Protein AF-A0A958GBG5-F1 (afdb_monomer_lite)

Sequence (112 aa):
MSASTAQRAGSALFWKGLQHAGVKAIFFLRLLVLARLLTPDDFGLLAISMVALGILSQVTDFGLVPALVQRADVNEPHYHSAWTLGVLRAMAISAVVFLGAPLIAWAFEEPR

Foldseek 3Di:
DPDPVVVVVVVVVVVVVVVVVVVVVVVVVVVVVCVVVDDPVCVLVVVLVVVVVVVLVVVLPPCLVVVQVPDPDDDPVSVVVSVVVSVVSVVVSVVCCVVCVVVSCVVSVNVD

Structure (mmCIF, N/CA/C/O backbone):
data_AF-A0A958GBG5-F1
#
_entry.id   AF-A0A958GBG5-F1
#
loop_
_atom_site.group_PDB
_atom_site.id
_atom_site.type_symbol
_atom_site.label_atom_id
_atom_site.label_alt_id
_atom_site.label_comp_id
_atom_site.label_asym_id
_atom_site.label_entity_id
_atom_site.label_seq_id
_atom_site.pdbx_PDB_ins_code
_atom_site.Cartn_x
_atom_site.Cartn_y
_atom_site.Cartn_z
_atom_site.occupancy
_atom_site.B_iso_or_equiv
_atom_site.auth_seq_id
_atom_site.auth_comp_id
_atom_site.auth_asym_id
_atom_site.auth_atom_id
_atom_site.pdbx_PDB_model_num
ATOM 1 N N . MET A 1 1 ? -19.377 23.343 25.371 1.00 51.84 1 MET A N 1
ATOM 2 C CA . MET A 1 1 ? -19.273 22.169 24.472 1.00 51.84 1 MET A CA 1
ATOM 3 C C . MET A 1 1 ? -18.556 22.522 23.150 1.00 51.84 1 MET A C 1
ATOM 5 O O . MET A 1 1 ? -19.125 22.298 22.094 1.00 51.84 1 MET A O 1
ATOM 9 N N . SER A 1 2 ? -17.320 23.055 23.151 1.00 51.69 2 SER A N 1
ATOM 10 C CA . SER A 1 2 ? -16.654 23.446 21.876 1.00 51.69 2 SER A CA 1
ATOM 11 C C . SER A 1 2 ? -15.113 23.420 21.834 1.00 51.69 2 SER A C 1
ATOM 13 O O . SER A 1 2 ? -14.557 23.573 20.753 1.00 51.69 2 SER A O 1
ATOM 15 N N . ALA A 1 3 ? -14.395 23.175 22.940 1.00 56.66 3 ALA A N 1
ATOM 16 C CA . ALA A 1 3 ? -12.922 23.190 22.923 1.00 56.66 3 ALA A CA 1
ATOM 17 C C . ALA A 1 3 ? -12.269 21.819 22.623 1.00 56.66 3 ALA A C 1
ATOM 19 O O . ALA A 1 3 ? -11.213 21.762 22.000 1.00 56.66 3 ALA A O 1
ATOM 20 N N . SER A 1 4 ? -12.890 20.696 23.012 1.00 64.31 4 SER A N 1
ATOM 21 C CA . SER A 1 4 ? -12.238 19.374 22.943 1.00 64.31 4 SER A CA 1
ATOM 22 C C . SER A 1 4 ? -12.321 18.687 21.575 1.00 64.31 4 SER A C 1
ATOM 24 O O . SER A 1 4 ? -11.402 17.960 21.206 1.00 64.31 4 SER A O 1
ATOM 26 N N . THR A 1 5 ? -13.385 18.904 20.799 1.00 66.38 5 THR A N 1
ATOM 27 C CA . THR A 1 5 ? -13.561 18.292 19.470 1.00 66.38 5 THR A CA 1
ATOM 28 C C . THR A 1 5 ? -12.707 18.974 18.407 1.00 66.38 5 THR A C 1
ATOM 30 O O . THR A 1 5 ? -12.090 18.278 17.608 1.00 66.38 5 THR A O 1
ATOM 33 N N . ALA A 1 6 ? -12.584 20.306 18.439 1.00 71.88 6 ALA A N 1
ATOM 34 C CA . ALA A 1 6 ? -11.707 21.056 17.536 1.00 71.88 6 ALA A CA 1
ATOM 35 C C . ALA A 1 6 ? -10.223 20.711 17.756 1.00 71.88 6 ALA A C 1
ATOM 37 O O . ALA A 1 6 ? -9.485 20.480 16.799 1.00 71.88 6 ALA A O 1
ATOM 38 N N . GLN A 1 7 ? -9.797 20.584 19.017 1.00 75.56 7 GLN A N 1
ATOM 39 C CA . GLN A 1 7 ? -8.418 20.225 19.354 1.00 75.56 7 GLN A CA 1
ATOM 40 C C . GLN A 1 7 ? -8.093 18.756 19.020 1.00 75.56 7 GLN A C 1
ATOM 42 O O . GLN A 1 7 ? -7.006 18.470 18.519 1.00 75.56 7 GLN A O 1
ATOM 47 N N . ARG A 1 8 ? -9.048 17.829 19.216 1.00 70.88 8 ARG A N 1
ATOM 48 C CA . ARG A 1 8 ? -8.923 16.414 18.802 1.00 70.88 8 ARG A CA 1
ATOM 49 C C . ARG A 1 8 ? -8.968 16.228 17.285 1.00 70.88 8 ARG A C 1
ATOM 51 O O . ARG A 1 8 ? -8.267 15.370 16.761 1.00 70.88 8 ARG A O 1
ATOM 58 N N . ALA A 1 9 ? -9.757 17.030 16.573 1.00 80.19 9 ALA A N 1
ATOM 59 C CA . ALA A 1 9 ? -9.755 17.041 15.114 1.00 80.19 9 ALA A CA 1
ATOM 60 C C . ALA A 1 9 ? -8.401 17.533 14.585 1.00 80.19 9 ALA A C 1
ATOM 62 O O . ALA A 1 9 ? -7.811 16.875 13.734 1.00 80.19 9 ALA A O 1
ATOM 63 N N . GLY A 1 10 ? -7.864 18.622 15.148 1.00 86.31 10 GLY A N 1
ATOM 64 C CA . GLY A 1 10 ? -6.546 19.146 14.789 1.00 86.31 10 GLY A CA 1
ATOM 65 C C . GLY A 1 10 ? -5.421 18.129 14.992 1.00 86.31 10 GLY A C 1
ATOM 66 O O . GLY A 1 10 ? -4.611 17.928 14.089 1.00 86.31 10 GLY A O 1
ATOM 67 N N . SER A 1 11 ? -5.400 17.424 16.128 1.00 85.94 11 SER A N 1
ATOM 68 C CA . SER A 1 11 ? -4.395 16.384 16.371 1.00 85.94 11 SER A CA 1
ATOM 69 C C . SER A 1 11 ? -4.576 15.162 15.464 1.00 85.94 11 SER A C 1
ATOM 71 O O . SER A 1 11 ? -3.587 14.646 14.954 1.00 85.94 11 SER A O 1
ATOM 73 N N . ALA A 1 12 ? -5.808 14.724 15.184 1.00 84.75 12 ALA A N 1
ATOM 74 C CA . ALA A 1 12 ? -6.071 13.625 14.251 1.00 84.75 12 ALA A CA 1
ATOM 75 C C . ALA A 1 12 ? -5.656 13.961 12.805 1.00 84.75 12 ALA A C 1
ATOM 77 O O . ALA A 1 12 ? -5.070 13.125 12.114 1.00 84.75 12 ALA A O 1
ATOM 78 N N . LEU A 1 13 ? -5.918 15.191 12.355 1.00 90.50 13 LEU A N 1
ATOM 79 C CA . LEU A 1 13 ? -5.459 15.714 11.066 1.00 90.50 13 LEU A CA 1
ATOM 80 C C . LEU A 1 13 ? -3.934 15.804 11.010 1.00 90.50 13 LEU A C 1
ATOM 82 O O . LEU A 1 13 ? -3.344 15.386 10.015 1.00 90.50 13 LEU A O 1
ATOM 86 N N . PHE A 1 14 ? -3.297 16.280 12.081 1.00 93.50 14 PHE A N 1
ATOM 87 C CA . PHE A 1 14 ? -1.842 16.309 12.192 1.00 93.50 14 PHE A CA 1
ATOM 88 C C . PHE A 1 14 ? -1.243 14.901 12.094 1.00 93.50 14 PHE A C 1
ATOM 90 O O . PHE A 1 14 ? -0.346 14.683 11.284 1.00 93.50 14 PHE A O 1
ATOM 97 N N . TRP A 1 15 ? -1.781 13.925 12.832 1.00 92.12 15 TRP A N 1
ATOM 98 C CA . TRP A 1 15 ? -1.322 12.533 12.778 1.00 92.12 15 TRP A CA 1
ATOM 99 C C . TRP A 1 15 ? -1.495 11.909 11.397 1.00 92.12 15 TRP A C 1
ATOM 101 O O . TRP A 1 15 ? -0.563 11.298 10.877 1.00 92.12 15 TRP A O 1
ATOM 111 N N . LYS A 1 16 ? -2.656 12.103 10.763 1.00 90.94 16 LYS A N 1
ATOM 112 C CA . LYS A 1 16 ? -2.900 11.616 9.402 1.00 90.94 16 LYS A CA 1
ATOM 113 C C . LYS A 1 16 ? -1.960 12.291 8.395 1.00 90.94 16 LYS A C 1
ATOM 115 O O . LYS A 1 16 ? -1.409 11.619 7.527 1.00 90.94 16 LYS A O 1
ATOM 120 N N . GLY A 1 17 ? -1.729 13.595 8.537 1.00 94.62 17 GLY A N 1
ATOM 121 C CA . GLY A 1 17 ? -0.780 14.353 7.723 1.00 94.62 17 GLY A CA 1
ATOM 122 C C . GLY A 1 17 ? 0.652 13.844 7.874 1.00 94.62 17 GLY A C 1
ATOM 123 O O . GLY A 1 17 ? 1.309 13.576 6.872 1.00 94.62 17 GLY A O 1
ATOM 124 N N . LEU A 1 18 ? 1.106 13.633 9.111 1.00 96.38 18 LEU A N 1
ATOM 125 C CA . LEU A 1 18 ? 2.434 13.105 9.418 1.00 96.38 18 LEU A CA 1
ATOM 126 C C . LEU A 1 18 ? 2.620 11.685 8.871 1.00 96.38 18 LEU A C 1
ATOM 128 O O . LEU A 1 18 ? 3.639 11.400 8.246 1.00 96.38 18 LEU A O 1
ATOM 132 N N . GLN A 1 19 ? 1.617 10.818 9.031 1.00 94.75 19 GLN A N 1
ATOM 133 C CA . GLN A 1 19 ? 1.621 9.476 8.451 1.00 94.75 19 GLN A CA 1
ATOM 134 C C . GLN A 1 19 ? 1.741 9.536 6.923 1.00 94.75 19 GLN A C 1
ATOM 136 O O . GLN A 1 19 ? 2.611 8.883 6.347 1.00 94.75 19 GLN A O 1
ATOM 141 N N . HIS A 1 20 ? 0.904 10.332 6.250 1.00 94.44 20 HIS A N 1
ATOM 142 C CA . HIS A 1 20 ? 0.965 10.459 4.793 1.00 94.44 20 HIS A CA 1
ATOM 143 C C . HIS A 1 20 ? 2.286 11.065 4.313 1.00 94.44 20 HIS A C 1
ATOM 145 O O . HIS A 1 20 ? 2.831 10.601 3.313 1.00 94.44 20 HIS A O 1
ATOM 151 N N . ALA A 1 21 ? 2.815 12.068 5.015 1.00 96.31 21 ALA A N 1
ATOM 152 C CA . ALA A 1 21 ? 4.114 12.655 4.712 1.00 96.31 21 ALA A CA 1
ATOM 153 C C . ALA A 1 21 ? 5.234 11.617 4.851 1.00 96.31 21 ALA A C 1
ATOM 155 O O . ALA A 1 21 ? 6.060 11.500 3.951 1.00 96.31 21 ALA A O 1
ATOM 156 N N . GLY A 1 22 ? 5.212 10.809 5.915 1.00 97.12 22 GLY A N 1
ATOM 157 C CA . GLY A 1 22 ? 6.164 9.719 6.130 1.00 97.12 22 GLY A CA 1
ATOM 158 C C . GLY A 1 22 ? 6.128 8.678 5.011 1.00 97.12 22 GLY A C 1
ATOM 159 O O . GLY A 1 22 ? 7.166 8.361 4.433 1.00 97.12 22 GLY A O 1
ATOM 160 N N . VAL A 1 23 ? 4.937 8.205 4.629 1.00 94.81 23 VAL A N 1
ATOM 161 C CA . VAL A 1 23 ? 4.792 7.245 3.518 1.00 94.81 23 VAL A CA 1
ATOM 162 C C . VAL A 1 23 ? 5.302 7.839 2.202 1.00 94.81 23 VAL A C 1
ATOM 164 O O . VAL A 1 23 ? 6.033 7.172 1.470 1.00 94.81 23 VAL A O 1
ATOM 167 N N . LYS A 1 24 ? 4.975 9.103 1.903 1.00 94.19 24 LYS A N 1
ATOM 168 C CA . LYS A 1 24 ? 5.453 9.783 0.689 1.00 94.19 24 LYS A CA 1
ATOM 169 C C . LYS A 1 24 ? 6.965 10.008 0.696 1.00 94.19 24 LYS A C 1
ATOM 171 O O . LYS A 1 24 ? 7.594 9.839 -0.343 1.00 94.19 24 LYS A O 1
ATOM 176 N N . ALA A 1 25 ? 7.550 10.346 1.842 1.00 97.00 25 ALA A N 1
ATOM 177 C CA . ALA A 1 25 ? 8.994 10.499 1.983 1.00 97.00 25 ALA A CA 1
ATOM 178 C C . ALA A 1 25 ? 9.715 9.173 1.706 1.00 97.00 25 ALA A C 1
ATOM 180 O O . ALA A 1 25 ? 10.657 9.141 0.920 1.00 97.00 25 ALA A O 1
ATOM 181 N N . ILE A 1 26 ? 9.220 8.065 2.268 1.00 96.12 26 ILE A N 1
ATOM 182 C CA . ILE A 1 26 ? 9.756 6.724 1.995 1.00 96.12 26 ILE A CA 1
ATOM 183 C C . ILE A 1 26 ? 9.620 6.378 0.508 1.00 96.12 26 ILE A C 1
ATOM 185 O O . ILE A 1 26 ? 10.572 5.886 -0.092 1.00 96.12 26 ILE A O 1
ATOM 189 N N . PHE A 1 27 ? 8.468 6.659 -0.107 1.00 91.50 27 PHE A N 1
ATOM 190 C CA . PHE A 1 27 ? 8.260 6.434 -1.539 1.00 91.50 27 PHE A CA 1
ATOM 191 C C . PHE A 1 27 ? 9.255 7.222 -2.402 1.00 91.50 27 PHE A C 1
ATOM 193 O O . PHE A 1 27 ? 9.862 6.662 -3.312 1.00 91.50 27 PHE A O 1
ATOM 200 N N . PHE A 1 28 ? 9.471 8.499 -2.084 1.00 94.31 28 PHE A N 1
ATOM 201 C CA . PHE A 1 28 ? 10.429 9.349 -2.784 1.00 94.31 28 PHE A CA 1
ATOM 202 C C . PHE A 1 28 ? 11.867 8.835 -2.644 1.00 94.31 28 PHE A C 1
ATOM 204 O O . PHE A 1 28 ? 12.584 8.723 -3.637 1.00 94.31 28 PHE A O 1
ATOM 211 N N . LEU A 1 29 ? 12.274 8.444 -1.434 1.00 96.31 29 LEU A N 1
ATOM 212 C CA . LEU A 1 29 ? 13.581 7.825 -1.200 1.00 96.31 29 LEU A CA 1
ATOM 213 C C . LEU A 1 29 ? 13.735 6.526 -1.996 1.00 96.31 29 LEU A C 1
ATOM 215 O O . LEU A 1 29 ? 14.777 6.30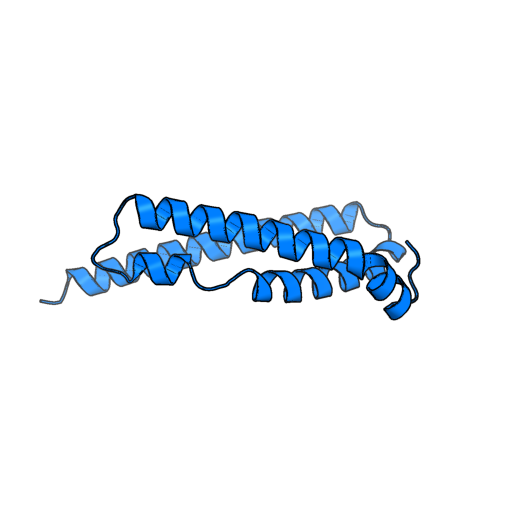3 -2.609 1.00 96.31 29 LEU A O 1
ATOM 219 N N . ARG A 1 30 ? 12.689 5.694 -2.039 1.00 91.94 30 ARG A N 1
ATOM 220 C CA . ARG A 1 30 ? 12.678 4.459 -2.829 1.00 91.94 30 ARG A CA 1
ATOM 221 C C . ARG A 1 30 ? 12.895 4.752 -4.311 1.00 91.94 30 ARG A C 1
ATOM 223 O O . ARG A 1 30 ? 13.700 4.068 -4.929 1.00 91.94 30 ARG A O 1
ATOM 230 N N . LEU A 1 31 ? 12.248 5.785 -4.854 1.00 89.38 31 LEU A N 1
ATOM 231 C CA . LEU A 1 31 ? 12.424 6.203 -6.246 1.00 89.38 31 LEU A CA 1
ATOM 232 C C . LEU A 1 31 ? 13.856 6.678 -6.533 1.00 89.38 31 LEU A C 1
ATOM 234 O O . LEU A 1 31 ? 14.411 6.306 -7.559 1.00 89.38 31 LEU A O 1
ATOM 238 N N . LEU A 1 32 ? 14.477 7.441 -5.627 1.00 92.50 32 LEU A N 1
ATOM 239 C CA . LEU A 1 32 ? 15.874 7.877 -5.774 1.00 92.50 32 LEU A CA 1
ATOM 240 C C . LEU A 1 32 ? 16.856 6.702 -5.783 1.00 92.50 32 LEU A C 1
ATOM 242 O O . LEU A 1 32 ? 17.785 6.681 -6.590 1.00 92.50 32 LEU A O 1
ATOM 246 N N . VAL A 1 33 ? 16.652 5.727 -4.893 1.00 93.56 33 VAL A N 1
ATOM 247 C CA . VAL A 1 33 ? 17.461 4.501 -4.864 1.00 93.56 33 VAL A CA 1
ATOM 248 C C . VAL A 1 33 ? 17.294 3.740 -6.174 1.00 93.56 33 VAL A C 1
ATOM 250 O O . VAL A 1 33 ? 18.284 3.361 -6.790 1.00 93.56 33 VAL A O 1
ATOM 253 N N . LEU A 1 34 ? 16.053 3.569 -6.630 1.00 89.94 34 LEU A N 1
ATOM 254 C CA . LEU A 1 34 ? 15.745 2.853 -7.863 1.00 89.94 34 LEU A CA 1
ATOM 255 C C . LEU A 1 34 ? 16.341 3.559 -9.084 1.00 89.94 34 LEU A C 1
ATOM 257 O O . LEU A 1 34 ? 16.962 2.910 -9.911 1.00 89.94 34 LEU A O 1
ATOM 261 N N . ALA A 1 35 ? 16.278 4.888 -9.143 1.00 88.94 35 ALA A N 1
ATOM 262 C CA . ALA A 1 35 ? 16.868 5.670 -10.225 1.00 88.94 35 ALA A CA 1
ATOM 263 C C . ALA A 1 35 ? 18.400 5.559 -10.317 1.00 88.94 35 ALA A C 1
ATOM 265 O O . ALA A 1 35 ? 18.968 5.790 -11.379 1.00 88.94 35 ALA A O 1
ATOM 266 N N . ARG A 1 36 ? 19.077 5.221 -9.211 1.00 92.25 36 ARG A N 1
ATOM 267 C CA . ARG A 1 36 ? 20.519 4.925 -9.185 1.00 92.25 36 ARG A CA 1
ATOM 268 C C . ARG A 1 36 ? 20.840 3.479 -9.563 1.00 92.25 36 ARG A C 1
ATOM 270 O O . ARG A 1 36 ? 21.953 3.229 -10.013 1.00 92.25 36 ARG A O 1
ATOM 277 N N . LEU A 1 37 ? 19.927 2.548 -9.288 1.00 89.50 37 LEU A N 1
ATOM 278 C CA . LEU A 1 37 ? 20.152 1.108 -9.428 1.00 89.50 37 LEU A CA 1
ATOM 279 C C . LEU A 1 37 ? 19.700 0.562 -10.786 1.00 89.50 37 LEU A C 1
ATOM 281 O O . LEU A 1 37 ? 20.309 -0.377 -11.286 1.00 89.50 37 LEU A O 1
ATOM 285 N N . LEU A 1 38 ? 18.626 1.121 -11.346 1.00 86.88 38 LEU A N 1
ATOM 286 C CA . LEU A 1 38 ? 18.044 0.680 -12.609 1.00 86.88 38 LEU A CA 1
ATOM 287 C C . LEU A 1 38 ? 18.806 1.256 -13.792 1.00 86.88 38 LEU A C 1
ATOM 289 O O . LEU A 1 38 ? 19.217 2.420 -13.794 1.00 86.88 38 LEU A O 1
ATOM 293 N N . THR A 1 39 ? 18.922 0.440 -14.830 1.00 84.94 39 THR A N 1
ATOM 294 C CA . THR A 1 39 ? 19.334 0.917 -16.144 1.00 84.94 39 THR A CA 1
ATOM 295 C C . THR A 1 39 ? 18.156 1.615 -16.839 1.00 84.94 39 THR A C 1
ATOM 297 O O . THR A 1 39 ? 17.003 1.378 -16.468 1.00 84.94 39 THR A O 1
ATOM 300 N N . PRO A 1 40 ? 18.399 2.488 -17.839 1.00 78.38 40 PRO A N 1
ATOM 301 C CA . PRO A 1 40 ? 17.333 3.145 -18.601 1.00 78.38 40 PRO A CA 1
ATOM 302 C C . PRO A 1 40 ? 16.284 2.171 -19.160 1.00 78.38 40 PRO A C 1
ATOM 304 O O . PRO A 1 40 ? 15.104 2.513 -19.208 1.00 78.38 40 PRO A O 1
ATOM 307 N N . ASP A 1 41 ? 16.705 0.952 -19.502 1.00 81.75 41 ASP A N 1
ATOM 308 C CA . ASP A 1 41 ? 15.853 -0.084 -20.089 1.00 81.75 41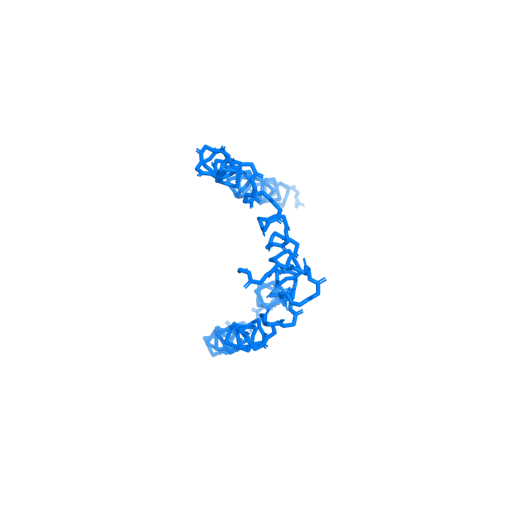 ASP A CA 1
ATOM 309 C C . ASP A 1 41 ? 14.883 -0.707 -19.062 1.00 81.75 41 ASP A C 1
ATOM 311 O O . ASP A 1 41 ? 13.778 -1.116 -19.413 1.00 81.75 41 ASP A O 1
ATOM 315 N N . ASP A 1 42 ? 15.226 -0.699 -17.768 1.00 86.56 42 ASP A N 1
ATOM 316 C CA . A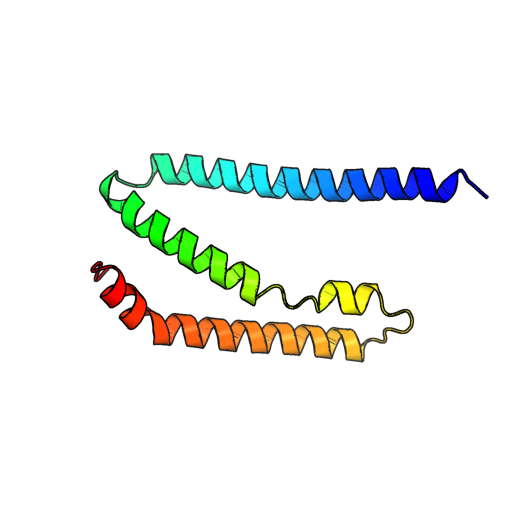SP A 1 42 ? 14.402 -1.294 -16.702 1.00 86.56 42 ASP A CA 1
ATOM 317 C C . ASP A 1 42 ? 13.210 -0.408 -16.287 1.00 86.56 42 ASP A C 1
ATOM 319 O O . ASP A 1 42 ? 12.290 -0.853 -15.591 1.00 86.56 42 ASP A O 1
ATOM 323 N N . PHE A 1 43 ? 13.196 0.865 -16.696 1.00 82.81 43 PHE A N 1
ATOM 324 C CA . PHE A 1 43 ? 12.132 1.802 -16.320 1.00 82.81 43 PHE A CA 1
ATOM 325 C C . PHE A 1 43 ? 10.780 1.464 -16.959 1.00 82.81 43 PHE A C 1
ATOM 327 O O . PHE A 1 43 ? 9.744 1.763 -16.359 1.00 82.81 43 PHE A O 1
ATOM 334 N N . GLY A 1 44 ? 10.774 0.816 -18.130 1.00 83.38 44 GLY A N 1
ATOM 335 C CA . GLY A 1 44 ? 9.549 0.328 -18.770 1.00 83.38 44 GLY A CA 1
ATOM 336 C C . GLY A 1 44 ? 8.855 -0.736 -17.918 1.00 83.38 44 GLY A C 1
ATOM 337 O O . GLY A 1 44 ? 7.691 -0.580 -17.541 1.00 83.38 44 GLY A O 1
ATOM 338 N N . LEU A 1 45 ? 9.609 -1.760 -17.507 1.00 83.94 45 LEU A N 1
ATOM 339 C CA . LEU A 1 45 ? 9.121 -2.834 -16.638 1.00 83.94 45 LEU A CA 1
ATOM 340 C C . LEU A 1 45 ? 8.682 -2.310 -15.262 1.00 83.94 45 LEU A C 1
ATOM 342 O O . LEU A 1 45 ? 7.657 -2.731 -14.712 1.00 83.94 45 LEU A O 1
ATOM 346 N N . LEU A 1 46 ? 9.419 -1.339 -14.714 1.00 86.56 46 LEU A N 1
ATOM 347 C CA . LEU A 1 46 ? 9.034 -0.658 -13.482 1.00 86.56 46 LEU A CA 1
ATOM 348 C C . LEU A 1 46 ? 7.678 0.046 -13.623 1.00 86.56 46 LEU A C 1
ATOM 350 O O . LEU A 1 46 ? 6.833 -0.094 -12.739 1.00 86.56 46 LEU A O 1
ATOM 354 N N . ALA A 1 47 ? 7.451 0.789 -14.708 1.00 85.50 47 ALA A N 1
ATOM 355 C CA . ALA A 1 47 ? 6.202 1.517 -14.923 1.00 85.50 47 ALA A CA 1
ATOM 356 C C . ALA A 1 47 ? 4.996 0.567 -14.993 1.00 85.50 47 ALA A C 1
ATOM 358 O O . ALA A 1 47 ? 3.989 0.804 -14.321 1.00 85.50 47 ALA A O 1
ATOM 359 N N . ILE A 1 48 ? 5.126 -0.545 -15.721 1.00 86.19 48 ILE A N 1
ATOM 360 C CA . ILE A 1 48 ? 4.096 -1.593 -15.813 1.00 86.19 48 ILE A CA 1
ATOM 361 C C . ILE A 1 48 ? 3.801 -2.171 -14.425 1.00 86.19 48 ILE A C 1
ATOM 363 O O . ILE A 1 48 ? 2.644 -2.246 -13.999 1.00 86.19 48 ILE A O 1
ATOM 367 N N . SER A 1 49 ? 4.855 -2.496 -13.675 1.00 86.94 49 SER A N 1
ATOM 368 C CA . SER A 1 49 ? 4.744 -3.002 -12.306 1.00 86.94 49 SER A CA 1
ATOM 369 C C . SER A 1 49 ? 4.025 -2.009 -11.391 1.00 86.94 49 SER A C 1
ATOM 371 O O . SER A 1 49 ? 3.175 -2.401 -10.596 1.00 86.94 49 SER A O 1
ATOM 373 N N . MET A 1 50 ? 4.314 -0.710 -11.507 1.00 88.38 50 MET A N 1
ATOM 374 C CA . MET A 1 50 ? 3.651 0.325 -10.711 1.00 88.38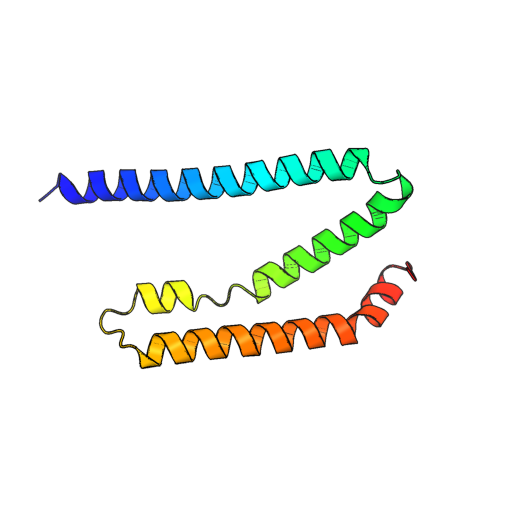 50 MET A CA 1
ATOM 375 C C . MET A 1 50 ? 2.161 0.453 -11.033 1.00 88.38 50 MET A C 1
ATOM 377 O O . MET A 1 50 ? 1.363 0.611 -10.108 1.00 88.38 50 MET A O 1
ATOM 381 N N . VAL A 1 51 ? 1.769 0.345 -12.306 1.00 87.25 51 VAL A N 1
ATOM 382 C CA . VAL A 1 51 ? 0.352 0.334 -12.707 1.00 87.25 51 VAL A CA 1
ATOM 383 C C . VAL A 1 51 ? -0.359 -0.879 -12.107 1.00 87.25 51 VAL A C 1
ATOM 385 O O . VAL A 1 51 ? -1.397 -0.722 -11.460 1.00 87.25 51 VAL A O 1
ATOM 388 N N . ALA A 1 52 ? 0.229 -2.071 -12.240 1.00 84.44 52 ALA A N 1
ATOM 389 C CA . ALA A 1 52 ? -0.323 -3.299 -11.674 1.00 84.44 52 ALA A CA 1
ATOM 390 C C . ALA A 1 52 ? -0.466 -3.209 -10.144 1.00 84.44 52 ALA A C 1
ATOM 392 O O . ALA A 1 52 ? -1.538 -3.476 -9.599 1.00 84.44 52 ALA A O 1
ATOM 393 N N . LEU A 1 53 ? 0.581 -2.753 -9.447 1.00 86.94 53 LEU A N 1
ATOM 394 C CA . LEU A 1 53 ? 0.566 -2.551 -7.996 1.00 86.94 53 LEU A CA 1
ATOM 395 C C . LEU A 1 53 ? -0.453 -1.491 -7.563 1.00 86.94 53 LEU A C 1
ATOM 397 O O . LEU A 1 53 ? -1.059 -1.635 -6.502 1.00 86.94 53 LEU A O 1
ATOM 401 N N . GLY A 1 54 ? -0.673 -0.445 -8.362 1.00 88.19 54 GLY A N 1
ATOM 402 C CA . GLY A 1 54 ? -1.680 0.581 -8.093 1.00 88.19 54 GLY A CA 1
ATOM 403 C C . GLY A 1 54 ? -3.100 0.013 -8.087 1.00 88.19 54 GLY A C 1
ATOM 404 O O . GLY A 1 54 ? -3.848 0.232 -7.132 1.00 88.19 54 GLY A O 1
ATOM 405 N N . ILE A 1 55 ? -3.444 -0.783 -9.105 1.00 86.00 55 ILE A N 1
ATOM 406 C CA . ILE A 1 55 ? -4.734 -1.488 -9.184 1.00 86.00 55 ILE A CA 1
ATOM 407 C C . ILE A 1 55 ? -4.869 -2.461 -8.008 1.00 86.00 55 ILE A C 1
ATOM 409 O O . ILE A 1 55 ? -5.886 -2.470 -7.315 1.00 86.00 55 ILE A O 1
ATOM 413 N N . LEU A 1 56 ? -3.815 -3.232 -7.730 1.00 86.69 56 LEU A N 1
ATOM 414 C CA . LEU A 1 56 ? -3.798 -4.210 -6.645 1.00 86.69 56 LEU A CA 1
ATOM 415 C C . LEU A 1 56 ? -4.019 -3.570 -5.271 1.00 86.69 56 LEU A C 1
ATOM 417 O O . LEU A 1 56 ? -4.736 -4.113 -4.429 1.00 86.69 56 LEU A O 1
ATOM 421 N N . SER A 1 57 ? -3.416 -2.402 -5.053 1.00 86.25 57 SER A N 1
ATOM 422 C CA . SER A 1 57 ? -3.536 -1.648 -3.805 1.00 86.25 57 SER A CA 1
ATOM 423 C C . SER A 1 57 ? -4.981 -1.216 -3.559 1.00 86.25 57 SER A C 1
ATOM 425 O O . SER A 1 57 ? -5.476 -1.380 -2.448 1.00 86.25 57 SER A O 1
ATOM 427 N N . GLN A 1 58 ? -5.682 -0.754 -4.600 1.00 85.25 58 GLN A N 1
ATOM 428 C CA . GLN A 1 58 ? -7.102 -0.390 -4.515 1.00 85.25 58 GLN A CA 1
ATOM 429 C C . GLN A 1 58 ? -7.989 -1.602 -4.210 1.00 85.25 58 GLN A C 1
ATOM 431 O O . GLN A 1 58 ? -8.846 -1.536 -3.335 1.00 85.25 58 GLN A O 1
ATOM 436 N N . VAL A 1 59 ? -7.747 -2.738 -4.871 1.00 82.62 59 VAL A N 1
ATOM 437 C CA . VAL A 1 59 ? -8.490 -3.988 -4.617 1.00 82.62 59 VAL A CA 1
ATOM 438 C C . VAL A 1 59 ? -8.245 -4.517 -3.202 1.00 82.62 59 VAL A C 1
ATOM 440 O O . VAL A 1 59 ? -9.113 -5.155 -2.610 1.00 82.62 59 VAL A O 1
ATOM 443 N N . THR A 1 60 ? -7.070 -4.256 -2.632 1.00 83.19 60 THR A N 1
ATOM 444 C CA . THR A 1 60 ? -6.715 -4.730 -1.290 1.00 83.19 60 THR A CA 1
ATOM 445 C C . THR A 1 60 ? -7.355 -3.886 -0.183 1.00 83.19 60 THR A C 1
ATOM 447 O O . THR A 1 60 ? -7.561 -4.394 0.923 1.00 83.19 60 THR A O 1
ATOM 450 N N . ASP A 1 61 ? -7.729 -2.632 -0.439 1.00 80.31 61 ASP A N 1
ATOM 451 C CA . ASP A 1 61 ? -8.255 -1.725 0.586 1.00 80.31 61 ASP A CA 1
ATOM 452 C C . ASP A 1 61 ? -9.776 -1.891 0.792 1.00 80.31 61 ASP A C 1
ATOM 454 O O . ASP A 1 61 ? -10.596 -1.019 0.532 1.00 80.31 61 ASP A O 1
ATOM 458 N N . PHE A 1 62 ? -10.175 -3.072 1.268 1.00 73.12 62 PHE A N 1
ATOM 459 C CA . PHE A 1 62 ? -11.579 -3.503 1.407 1.00 73.12 62 PHE A CA 1
ATO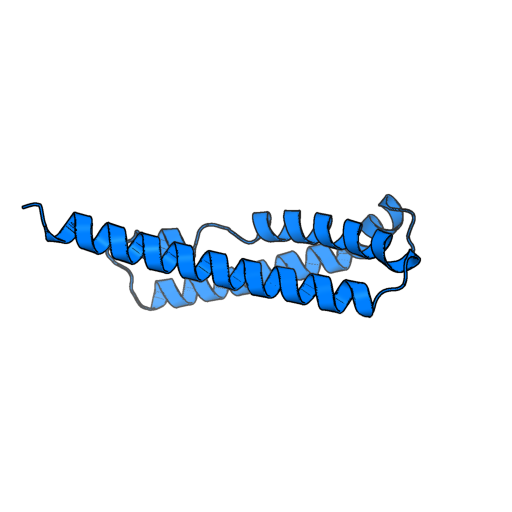M 460 C C . PHE A 1 62 ? -12.370 -2.817 2.543 1.00 73.12 62 PHE A C 1
ATOM 462 O O . PHE A 1 62 ? -13.448 -3.278 2.911 1.00 73.12 62 PHE A O 1
ATOM 469 N N . GLY A 1 63 ? -11.829 -1.773 3.177 1.00 80.38 63 GLY A N 1
ATOM 470 C CA . GLY A 1 63 ? -12.532 -1.017 4.222 1.00 80.38 63 GLY A CA 1
ATOM 471 C C . GLY A 1 63 ? -12.782 -1.766 5.544 1.00 80.38 63 GLY A C 1
ATOM 472 O O . GLY A 1 63 ? -13.469 -1.250 6.422 1.00 80.38 63 GLY A O 1
ATOM 473 N N . LEU A 1 64 ? -12.204 -2.957 5.727 1.00 83.94 64 LEU A N 1
ATOM 474 C CA . LEU A 1 64 ? -12.425 -3.800 6.910 1.00 83.94 64 LEU A CA 1
ATOM 475 C C . LEU A 1 64 ? -11.948 -3.138 8.214 1.00 83.94 64 LEU A C 1
ATOM 477 O O . LEU A 1 64 ? -12.617 -3.217 9.241 1.00 83.94 64 LEU A O 1
ATOM 481 N N . VAL A 1 65 ? -10.815 -2.434 8.158 1.00 84.12 65 VAL A N 1
ATOM 482 C CA . VAL A 1 65 ? -10.273 -1.667 9.290 1.00 84.12 65 VAL A CA 1
ATOM 483 C C . VAL A 1 65 ? -11.187 -0.491 9.659 1.00 84.12 65 VAL A C 1
ATOM 485 O O . VAL A 1 65 ? -11.610 -0.425 10.812 1.00 84.12 65 VAL A O 1
ATOM 488 N N . PRO A 1 66 ? -11.562 0.418 8.735 1.00 86.12 66 PRO A N 1
ATOM 489 C CA . PRO A 1 66 ? -12.504 1.484 9.067 1.00 86.12 66 PRO A CA 1
ATOM 490 C C . PRO A 1 66 ? -13.879 0.969 9.521 1.00 86.12 66 PRO A C 1
ATOM 492 O O . PRO A 1 66 ? -14.476 1.589 10.398 1.0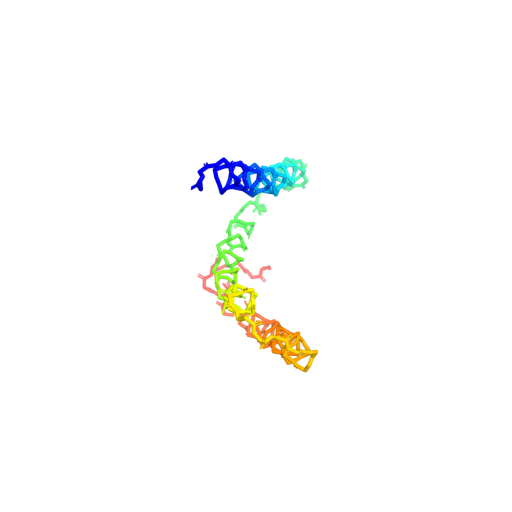0 86.12 66 PRO A O 1
ATOM 495 N N . ALA A 1 67 ? -14.356 -0.172 9.007 1.00 86.44 67 ALA A N 1
ATOM 496 C CA . ALA A 1 67 ? -15.601 -0.795 9.461 1.00 86.44 67 ALA A CA 1
ATOM 497 C C . ALA A 1 67 ? -15.527 -1.277 10.921 1.00 86.44 67 ALA A C 1
ATOM 499 O O . ALA A 1 67 ? -16.473 -1.075 11.680 1.00 86.44 67 ALA A O 1
ATOM 500 N N . LEU A 1 68 ? -14.400 -1.867 11.337 1.00 86.56 68 LEU A N 1
ATOM 501 C CA . LEU A 1 68 ? -14.167 -2.228 12.740 1.00 86.56 68 LEU A CA 1
ATOM 502 C C . LEU A 1 68 ? -14.077 -0.992 13.636 1.00 86.56 68 LEU A C 1
ATOM 504 O O . LEU A 1 68 ? -14.675 -0.975 14.702 1.00 86.56 68 LEU A O 1
ATOM 508 N N . VAL A 1 69 ? -13.370 0.051 13.195 1.00 86.31 69 VAL A N 1
ATOM 509 C CA . VAL A 1 69 ? -13.194 1.290 13.974 1.00 86.31 69 VAL A CA 1
ATOM 510 C C . VAL A 1 69 ? -14.519 2.033 14.187 1.00 86.31 69 VAL A C 1
ATOM 512 O O . VAL A 1 69 ? -14.700 2.669 15.221 1.00 86.31 69 VAL A O 1
ATOM 515 N N . GLN A 1 70 ? -15.452 1.966 13.233 1.00 86.81 70 GLN A N 1
ATOM 516 C CA . GLN A 1 70 ? -16.776 2.593 13.358 1.00 86.81 70 GLN A CA 1
ATOM 517 C C . GLN A 1 70 ? -17.764 1.785 14.207 1.00 86.81 70 GLN A C 1
ATOM 519 O O . GLN A 1 70 ? -18.804 2.311 14.608 1.00 86.81 70 GLN A O 1
ATOM 524 N N . ARG A 1 71 ? -17.476 0.512 14.481 1.00 86.75 71 ARG A N 1
ATOM 525 C CA . ARG A 1 71 ? -18.369 -0.358 15.241 1.00 86.75 71 ARG A CA 1
ATOM 526 C C . ARG A 1 71 ? -18.159 -0.130 16.739 1.00 86.75 71 ARG A C 1
ATOM 528 O O . ARG A 1 71 ? -17.066 -0.317 17.254 1.00 86.75 71 ARG A O 1
ATOM 535 N N . ALA A 1 72 ? -19.226 0.258 17.437 1.00 77.12 72 ALA A N 1
ATOM 536 C CA . ALA A 1 72 ? -19.171 0.568 18.868 1.00 77.12 72 ALA A CA 1
ATOM 537 C C . ALA A 1 72 ? -18.964 -0.671 19.763 1.00 77.12 72 ALA A C 1
ATOM 539 O O . ALA A 1 72 ? -18.417 -0.547 20.853 1.00 77.12 72 ALA A O 1
ATOM 540 N N . ASP A 1 73 ? -19.391 -1.846 19.293 1.00 82.62 73 ASP A N 1
ATOM 541 C CA . ASP A 1 73 ? -19.369 -3.101 20.049 1.00 82.62 73 ASP A CA 1
ATOM 542 C C . ASP A 1 73 ? -18.501 -4.132 19.310 1.00 82.62 73 ASP A C 1
ATOM 544 O O . ASP A 1 73 ? -18.972 -4.900 18.458 1.00 82.62 73 ASP A O 1
ATOM 548 N N . VAL A 1 74 ? -17.185 -4.040 19.534 1.00 84.50 74 VAL A N 1
ATOM 549 C CA . VAL A 1 74 ? -16.172 -4.915 18.931 1.00 84.50 74 VAL A CA 1
ATOM 550 C C . VAL A 1 74 ? -15.547 -5.796 20.005 1.00 84.50 74 VAL A C 1
ATOM 552 O O . VAL A 1 74 ? -14.842 -5.317 20.888 1.00 84.50 74 VAL A O 1
ATOM 555 N N . ASN A 1 75 ? -15.751 -7.101 19.855 1.00 89.12 75 ASN A N 1
ATOM 556 C CA . ASN A 1 75 ? -15.167 -8.144 20.686 1.00 89.12 75 ASN A CA 1
ATOM 557 C C . ASN A 1 75 ? -13.980 -8.823 19.985 1.00 89.12 75 ASN A C 1
ATOM 559 O O . ASN A 1 75 ? -13.850 -8.769 18.760 1.00 89.12 75 ASN A O 1
ATOM 563 N N . GLU A 1 76 ? -13.152 -9.527 20.758 1.00 89.44 76 GLU A N 1
ATOM 564 C CA . GLU A 1 76 ? -11.970 -10.261 20.278 1.00 89.44 76 GLU A CA 1
ATOM 565 C C . GLU A 1 76 ? -12.218 -11.137 19.024 1.00 89.44 76 GLU A C 1
ATOM 567 O O . GLU A 1 76 ? -11.438 -11.047 18.068 1.00 89.44 76 GLU A O 1
ATOM 572 N N . PRO A 1 77 ? -13.341 -11.884 18.912 1.00 91.19 77 PRO A N 1
ATOM 573 C CA . PRO A 1 77 ? -13.620 -12.697 17.726 1.00 91.19 77 PRO A CA 1
ATOM 574 C C . PRO A 1 77 ? -13.742 -11.889 16.426 1.00 91.19 77 PRO A C 1
ATOM 576 O O . PRO A 1 77 ? -13.471 -12.415 15.343 1.00 91.19 77 PRO A O 1
ATOM 579 N N . HIS A 1 78 ? -14.131 -10.611 16.497 1.00 89.38 78 HIS A N 1
ATOM 580 C CA . HIS A 1 78 ? -14.214 -9.743 15.323 1.00 89.38 78 HIS A CA 1
ATOM 581 C C . HIS A 1 78 ? -12.829 -9.355 14.800 1.00 89.38 78 HIS A C 1
ATOM 583 O O . HIS A 1 78 ? -12.644 -9.311 13.584 1.00 89.38 78 HIS A O 1
ATOM 589 N N . TYR A 1 79 ? -11.846 -9.151 15.684 1.00 89.56 79 TYR A N 1
ATOM 590 C CA . TYR A 1 79 ? -10.462 -8.907 15.275 1.00 89.56 79 TYR A CA 1
ATOM 591 C C . TYR A 1 79 ? -9.844 -10.146 14.629 1.00 89.56 79 TYR A C 1
ATOM 593 O O . TYR A 1 79 ? -9.250 -10.033 13.558 1.00 89.56 79 TYR A O 1
ATOM 601 N N . HIS A 1 80 ? -10.046 -11.330 15.219 1.00 92.38 80 HIS A N 1
ATOM 602 C CA . HIS A 1 80 ? -9.586 -12.587 14.625 1.00 92.38 80 HIS A CA 1
ATOM 603 C C . HIS A 1 80 ? -10.215 -12.828 13.254 1.00 92.38 80 HIS A C 1
ATOM 605 O O . HIS A 1 80 ? -9.498 -13.077 12.292 1.00 92.38 80 HIS A O 1
ATOM 611 N N . SER A 1 81 ? -11.535 -12.661 13.138 1.00 91.06 81 SER A N 1
ATOM 612 C CA . SER A 1 81 ? -12.239 -12.814 11.859 1.00 91.06 81 SER A CA 1
ATOM 613 C C . SER A 1 81 ? -11.707 -11.845 10.808 1.00 91.06 81 SER A C 1
ATOM 615 O O . SER A 1 81 ? -11.454 -12.235 9.670 1.00 91.06 81 SER A O 1
ATOM 617 N N . ALA A 1 82 ? -11.497 -10.581 11.180 1.00 90.81 82 ALA A N 1
ATOM 618 C CA . ALA A 1 82 ? -10.994 -9.585 10.252 1.00 90.81 82 ALA A CA 1
ATOM 619 C C . ALA A 1 82 ? -9.553 -9.859 9.810 1.00 90.81 82 ALA A C 1
ATOM 621 O O . ALA A 1 82 ? -9.221 -9.692 8.637 1.00 90.81 82 ALA A O 1
ATOM 622 N N . TRP A 1 83 ? -8.710 -10.326 10.729 1.00 90.75 83 TRP A N 1
ATOM 623 C CA . TRP A 1 83 ? -7.357 -10.757 10.413 1.00 90.75 83 TRP A CA 1
ATOM 624 C C . TRP A 1 83 ? -7.362 -11.965 9.468 1.00 90.75 83 TRP A C 1
ATOM 626 O O . TRP A 1 83 ? -6.711 -11.919 8.425 1.00 90.75 83 TRP A O 1
ATOM 636 N N . THR A 1 84 ? -8.154 -13.000 9.761 1.00 93.19 84 THR A N 1
ATOM 637 C CA . THR A 1 84 ? -8.272 -14.197 8.915 1.00 93.19 84 THR A CA 1
ATOM 638 C C . THR A 1 84 ? -8.795 -13.854 7.522 1.00 93.19 84 THR A C 1
ATOM 640 O O . THR A 1 84 ? -8.238 -14.325 6.533 1.00 93.19 84 THR A O 1
ATOM 643 N N . LEU A 1 85 ? -9.809 -12.988 7.413 1.00 91.50 85 LEU A N 1
ATOM 644 C CA . LEU A 1 85 ? -10.302 -12.488 6.125 1.00 91.50 85 LEU A CA 1
ATOM 645 C C . LEU A 1 85 ? -9.225 -11.697 5.374 1.00 91.50 85 LEU A C 1
ATOM 647 O O . LEU A 1 85 ? -9.086 -11.851 4.162 1.00 91.50 85 LEU A O 1
ATOM 651 N N . GLY A 1 86 ? -8.439 -10.881 6.081 1.00 91.06 86 GLY A N 1
ATOM 652 C CA . GLY A 1 86 ? -7.306 -10.156 5.511 1.00 91.06 86 GLY A CA 1
ATOM 653 C C . GLY A 1 86 ? -6.242 -11.090 4.930 1.00 91.06 86 GLY A C 1
ATOM 654 O O . GLY A 1 86 ? -5.801 -10.879 3.800 1.00 91.06 86 GLY A O 1
ATOM 655 N N . VAL A 1 87 ? -5.876 -12.144 5.664 1.00 92.62 87 VAL A N 1
ATOM 656 C CA . VAL A 1 87 ? -4.917 -13.169 5.220 1.00 92.62 87 VAL A CA 1
ATOM 657 C C . VAL A 1 87 ? -5.462 -13.952 4.028 1.00 92.62 87 VAL A C 1
ATOM 659 O O . VAL A 1 87 ? -4.773 -14.070 3.017 1.00 92.62 87 VAL A O 1
ATOM 662 N N . LEU A 1 88 ? -6.709 -14.428 4.095 1.00 93.44 88 LEU A N 1
ATOM 663 C CA . LEU A 1 88 ? -7.340 -15.175 3.005 1.00 93.44 88 LEU A CA 1
ATOM 664 C C . LEU A 1 88 ? -7.424 -14.336 1.725 1.00 93.44 88 LEU A C 1
ATOM 666 O O . LEU A 1 88 ? -7.091 -14.815 0.643 1.00 93.44 88 LEU A O 1
ATOM 670 N N . ARG A 1 89 ? -7.805 -13.061 1.850 1.00 90.81 89 ARG A N 1
ATOM 671 C CA . ARG A 1 89 ? -7.810 -12.110 0.736 1.00 90.81 89 ARG A CA 1
ATOM 672 C C . ARG A 1 89 ? -6.408 -11.927 0.160 1.00 90.81 89 ARG A C 1
ATOM 674 O O . ARG A 1 89 ? -6.258 -11.959 -1.055 1.00 90.81 89 ARG A O 1
ATOM 681 N N . ALA A 1 90 ? -5.389 -11.747 1.000 1.00 90.38 90 ALA A N 1
ATOM 682 C CA . ALA A 1 90 ? -4.009 -11.599 0.537 1.00 90.38 90 ALA A CA 1
ATOM 683 C C . ALA A 1 90 ? -3.524 -12.848 -0.217 1.00 90.38 90 ALA A C 1
ATOM 685 O O . ALA A 1 90 ? -2.916 -12.720 -1.277 1.00 90.38 90 ALA A O 1
ATOM 686 N N . MET A 1 91 ? -3.852 -14.046 0.275 1.00 94.31 91 MET A N 1
ATOM 687 C CA . MET A 1 91 ? -3.561 -15.303 -0.418 1.00 94.31 91 MET A CA 1
ATOM 688 C C . MET A 1 91 ? -4.283 -15.394 -1.766 1.00 94.31 91 MET A C 1
ATOM 690 O O . MET A 1 91 ? -3.654 -15.737 -2.763 1.00 94.31 91 MET A O 1
ATOM 694 N N . ALA A 1 92 ? -5.572 -15.049 -1.817 1.00 92.25 92 ALA A N 1
ATOM 695 C CA . ALA A 1 92 ? -6.354 -15.070 -3.052 1.00 92.25 92 ALA A CA 1
ATOM 696 C C . ALA A 1 92 ? -5.798 -14.090 -4.095 1.00 92.25 92 ALA A C 1
ATOM 698 O O . ALA A 1 92 ? -5.578 -14.466 -5.242 1.00 92.25 92 ALA A O 1
ATOM 699 N N . ILE A 1 93 ? -5.509 -12.854 -3.684 1.00 89.62 93 ILE A N 1
ATOM 700 C CA . ILE A 1 93 ? -4.909 -11.835 -4.548 1.00 89.62 93 ILE A CA 1
ATOM 701 C C . ILE A 1 93 ? -3.537 -12.297 -5.057 1.00 89.62 93 ILE A C 1
ATOM 703 O O . ILE A 1 93 ? -3.267 -12.202 -6.252 1.00 89.62 93 ILE A O 1
ATOM 707 N N . SER A 1 94 ? -2.692 -12.837 -4.175 1.00 91.12 94 SER A N 1
ATOM 708 C CA . SER A 1 94 ? -1.378 -13.371 -4.547 1.00 91.12 94 SER A CA 1
ATOM 709 C C . SER A 1 94 ? -1.492 -14.493 -5.583 1.00 91.12 94 SER A C 1
ATOM 711 O O . SER A 1 94 ? -0.803 -14.464 -6.599 1.00 91.12 94 SER A O 1
ATOM 713 N N . ALA A 1 95 ? -2.421 -15.435 -5.389 1.00 93.88 95 ALA A N 1
ATOM 714 C CA . ALA A 1 95 ? -2.673 -16.509 -6.345 1.00 93.88 95 ALA A CA 1
ATOM 715 C C . ALA A 1 95 ? -3.155 -15.977 -7.705 1.00 93.88 95 ALA A C 1
ATOM 717 O O . ALA A 1 95 ? -2.669 -16.427 -8.739 1.00 93.88 95 ALA A O 1
ATOM 718 N N . VAL A 1 96 ? -4.062 -14.994 -7.719 1.00 89.88 96 VAL A N 1
ATOM 719 C CA . VAL A 1 96 ? -4.547 -14.363 -8.959 1.00 89.88 96 VAL A CA 1
ATOM 720 C C . VAL A 1 96 ? -3.412 -13.668 -9.707 1.00 89.88 96 VAL A C 1
ATOM 722 O O . VAL A 1 96 ? -3.291 -13.845 -10.915 1.00 89.88 96 VAL A O 1
ATOM 725 N N . VAL A 1 97 ? -2.558 -12.916 -9.011 1.00 88.44 97 VAL A N 1
ATOM 726 C CA . VAL A 1 97 ? -1.404 -12.249 -9.632 1.00 88.44 97 VAL A CA 1
ATOM 727 C C . VAL A 1 97 ? -0.398 -13.272 -10.153 1.00 88.44 97 VAL A C 1
ATOM 729 O O . VAL A 1 97 ? 0.079 -13.128 -11.271 1.00 88.44 97 VAL A O 1
ATOM 732 N N . PHE A 1 98 ? -0.107 -14.325 -9.388 1.00 90.31 98 PHE A N 1
ATOM 733 C CA . PHE A 1 98 ? 0.835 -15.367 -9.793 1.00 90.31 98 PHE A CA 1
ATOM 734 C C . PHE A 1 98 ? 0.362 -16.121 -11.042 1.00 90.31 98 PHE A C 1
ATOM 736 O O . PHE A 1 98 ? 1.119 -16.287 -11.993 1.00 90.31 98 PHE A O 1
ATOM 743 N N . LEU A 1 99 ? -0.908 -16.532 -11.071 1.00 91.69 99 LEU A N 1
ATOM 744 C CA . LEU A 1 99 ? -1.500 -17.216 -12.224 1.00 91.69 99 LEU A CA 1
ATOM 745 C C . LEU A 1 99 ? -1.730 -16.266 -13.411 1.00 91.69 99 LEU A C 1
ATOM 747 O O . LEU A 1 99 ? -1.694 -16.698 -14.559 1.00 91.69 99 LEU A O 1
ATOM 751 N N . GLY A 1 100 ? -1.958 -14.979 -13.139 1.00 87.12 100 GLY A N 1
ATOM 752 C CA . GLY A 1 100 ? -2.141 -13.927 -14.138 1.00 87.12 100 GLY A CA 1
ATOM 753 C C . GLY A 1 100 ? -0.840 -13.343 -14.693 1.00 87.12 100 GLY A C 1
ATOM 754 O O . GLY A 1 100 ? -0.878 -12.690 -15.731 1.00 87.12 100 GLY A O 1
ATOM 755 N N . ALA A 1 101 ? 0.309 -13.591 -14.058 1.00 84.38 101 ALA A N 1
ATOM 756 C CA . ALA A 1 101 ? 1.621 -13.114 -14.497 1.00 84.38 101 ALA A CA 1
ATOM 757 C C . ALA A 1 101 ? 1.916 -13.377 -15.991 1.00 84.38 101 ALA A C 1
ATOM 759 O O . ALA A 1 101 ? 2.268 -12.420 -16.680 1.00 84.38 101 ALA A O 1
ATOM 760 N N . PRO A 1 102 ? 1.708 -14.592 -16.548 1.00 83.94 102 PRO A N 1
ATOM 761 C CA . PRO A 1 102 ? 1.926 -14.827 -17.978 1.00 83.94 102 PRO A CA 1
ATOM 762 C C . PRO A 1 102 ? 0.988 -14.016 -18.883 1.00 83.94 102 PRO A C 1
ATOM 764 O O . PRO A 1 102 ? 1.387 -13.623 -19.975 1.00 83.94 102 PRO A O 1
ATOM 767 N N . LEU A 1 103 ? -0.242 -13.728 -18.441 1.00 82.94 103 LEU A N 1
ATOM 768 C CA . LEU A 1 103 ? -1.175 -12.891 -19.200 1.00 82.94 103 LEU A CA 1
ATOM 769 C C . LEU A 1 103 ? -0.712 -11.428 -19.226 1.00 82.94 103 LEU A C 1
ATOM 771 O O . LEU A 1 103 ? -0.825 -10.770 -20.256 1.00 82.94 103 LEU A O 1
ATOM 775 N N . ILE A 1 104 ? -0.176 -10.933 -18.107 1.00 79.06 104 ILE A N 1
ATOM 776 C CA . ILE A 1 104 ? 0.393 -9.583 -18.008 1.00 79.06 104 ILE A CA 1
ATOM 777 C C . ILE A 1 104 ? 1.642 -9.479 -18.892 1.00 79.06 104 ILE A C 1
ATOM 779 O O . ILE A 1 104 ? 1.738 -8.546 -19.681 1.00 79.06 104 ILE A O 1
ATOM 783 N N . ALA A 1 105 ? 2.546 -10.460 -18.828 1.00 80.81 105 ALA A N 1
ATOM 784 C CA . ALA A 1 105 ? 3.737 -10.512 -19.679 1.00 80.81 105 ALA A CA 1
ATOM 785 C C . ALA A 1 105 ? 3.376 -10.514 -21.175 1.00 80.81 105 ALA A C 1
ATOM 787 O O . ALA A 1 105 ? 3.958 -9.776 -21.965 1.00 80.81 105 ALA A O 1
ATOM 788 N N . TRP A 1 106 ? 2.353 -11.286 -21.562 1.00 80.50 106 TRP A N 1
ATOM 789 C CA . TRP A 1 106 ? 1.849 -11.297 -22.936 1.00 80.50 106 TRP A CA 1
ATOM 790 C C . TRP A 1 106 ? 1.231 -9.956 -23.356 1.00 80.50 106 TRP A C 1
ATOM 792 O O . TRP A 1 106 ? 1.505 -9.475 -24.450 1.00 80.50 106 TRP A O 1
ATOM 802 N N . ALA A 1 107 ? 0.425 -9.330 -22.493 1.00 78.25 107 ALA A N 1
ATOM 803 C CA . ALA A 1 107 ? -0.260 -8.074 -22.803 1.00 78.25 107 ALA A CA 1
ATOM 804 C C . ALA A 1 107 ? 0.690 -6.875 -22.980 1.00 78.25 107 ALA A C 1
ATOM 806 O O . ALA A 1 107 ? 0.339 -5.927 -23.680 1.00 78.25 107 ALA A O 1
ATOM 807 N N . PHE A 1 108 ? 1.860 -6.905 -22.339 1.00 75.00 108 PHE A N 1
ATOM 808 C CA . PHE A 1 108 ? 2.864 -5.840 -22.408 1.00 75.00 108 PHE A CA 1
ATOM 809 C C . PHE A 1 108 ? 4.058 -6.168 -23.319 1.00 75.00 108 PHE A C 1
ATOM 811 O O . PHE A 1 108 ? 5.000 -5.385 -23.354 1.00 75.00 108 PHE A O 1
ATOM 818 N N . GLU A 1 109 ? 4.023 -7.293 -24.048 1.00 74.50 109 GLU A N 1
ATOM 819 C CA . GLU A 1 109 ? 5.107 -7.767 -24.933 1.00 74.50 109 GLU A CA 1
ATOM 820 C C . GLU A 1 109 ? 6.484 -7.895 -24.245 1.00 74.50 109 GLU A C 1
ATOM 822 O O . GLU A 1 109 ? 7.515 -7.986 -24.909 1.00 74.50 109 GLU A O 1
ATOM 827 N N . GLU A 1 110 ? 6.505 -7.969 -22.912 1.00 68.25 110 GLU A N 1
ATOM 828 C CA . GLU A 1 110 ? 7.720 -8.033 -22.103 1.00 68.25 110 GLU A CA 1
ATOM 829 C C . GLU A 1 110 ? 7.785 -9.415 -21.426 1.00 68.25 110 GLU A C 1
ATOM 831 O O . GLU A 1 110 ? 7.079 -9.663 -20.446 1.00 68.25 110 GLU A O 1
ATOM 836 N N . PRO A 1 111 ? 8.580 -10.367 -21.957 1.00 60.97 111 PRO A N 1
ATOM 837 C CA . PRO A 1 111 ? 8.611 -11.750 -21.473 1.00 60.97 111 PRO A CA 1
ATOM 838 C C . PRO A 1 111 ? 9.410 -11.944 -20.170 1.00 60.97 111 PRO A C 1
ATOM 840 O O . PRO A 1 111 ? 9.557 -13.086 -19.729 1.00 60.97 111 PRO A O 1
ATOM 843 N N . ARG A 1 112 ? 9.976 -10.869 -19.605 1.00 60.00 112 ARG A N 1
ATOM 844 C CA . ARG A 1 112 ? 10.839 -10.877 -18.413 1.00 60.00 112 ARG A CA 1
ATOM 845 C C . ARG A 1 112 ? 10.058 -10.626 -17.128 1.00 60.00 112 ARG A C 1
ATOM 847 O O . ARG A 1 112 ? 9.150 -9.769 -17.146 1.00 60.00 112 ARG A O 1
#

Secondary structure (DSSP, 8-state):
--SHHHHHHHHHHHHHHHHHHHHHHHHHHHHHHHHHHS-TTHHHHHHHHHHHHHHHHHHH--SHHHHHHH-S---HHHHHHHHHHHHHHHHHHHHHHHHHHHHHHHHTT---

Radius of gyration: 19.9 Å; chains: 1; bounding box: 40×41×49 Å

pLDDT: mean 85.51, std 9.13, range [51.69, 97.12]